Protein AF-A0A1A8BF23-F1 (afdb_monomer_lite)

Sequence (92 aa):
VDPCAMGHDCEHICVNSNASFYCKCRNGYILNADKKTCSPKQVKVEVMEDPCKCEARLVFQKKTQAAIQQLTAKLADVSVRVERLESVLGRA

Organism: Nothobranchius kadleci (NCBI:txid1051664)

Structure (mmCIF, N/CA/C/O backbone):
data_AF-A0A1A8BF23-F1
#
_entry.id   AF-A0A1A8BF23-F1
#
loop_
_atom_site.group_PDB
_atom_site.id
_atom_site.type_symbol
_atom_site.label_atom_id
_atom_site.label_alt_id
_atom_site.label_comp_id
_atom_site.label_asym_id
_atom_site.label_entity_id
_atom_site.label_seq_id
_atom_site.pdbx_PDB_ins_code
_atom_site.Cartn_x
_atom_site.Cartn_y
_atom_site.Cartn_z
_atom_site.occupancy
_atom_site.B_iso_or_equiv
_atom_site.auth_seq_id
_atom_site.auth_comp_id
_atom_site.auth_asym_id
_atom_site.auth_atom_id
_atom_site.pdbx_PDB_model_num
ATOM 1 N N . VAL A 1 1 ? 34.432 8.376 -36.513 1.00 75.56 1 VAL A N 1
ATOM 2 C CA . VAL A 1 1 ? 33.259 7.592 -36.962 1.00 75.56 1 VAL A CA 1
ATOM 3 C C . VAL A 1 1 ? 32.340 7.444 -35.766 1.00 75.56 1 VAL A C 1
ATOM 5 O O . VAL A 1 1 ? 32.870 7.197 -34.692 1.00 75.56 1 VAL A O 1
ATOM 8 N N . ASP A 1 2 ? 31.034 7.672 -35.912 1.00 84.62 2 ASP A N 1
ATOM 9 C CA . ASP A 1 2 ? 30.060 7.452 -34.834 1.00 84.62 2 ASP A CA 1
ATOM 10 C C . ASP A 1 2 ? 29.468 6.040 -34.960 1.00 84.62 2 ASP A C 1
ATOM 12 O O . ASP A 1 2 ? 28.663 5.809 -35.865 1.00 84.62 2 ASP A O 1
ATOM 16 N N . PRO A 1 3 ? 29.847 5.088 -34.088 1.00 86.50 3 PRO A N 1
ATOM 17 C CA . PRO A 1 3 ? 29.348 3.721 -34.157 1.00 86.50 3 PRO A CA 1
ATOM 18 C C . PRO A 1 3 ? 27.834 3.630 -33.925 1.00 86.50 3 PRO A C 1
ATOM 20 O O . PRO A 1 3 ? 27.208 2.710 -34.435 1.00 86.50 3 PRO A O 1
ATOM 23 N N . CYS A 1 4 ? 27.222 4.590 -33.217 1.00 92.62 4 CYS A N 1
ATOM 24 C CA . CYS A 1 4 ? 25.770 4.609 -33.032 1.00 92.62 4 CYS A CA 1
ATOM 25 C C . CYS A 1 4 ? 25.027 5.008 -34.318 1.00 92.62 4 CYS A C 1
ATOM 27 O O . CYS A 1 4 ? 23.919 4.535 -34.556 1.00 92.62 4 CYS A O 1
ATOM 29 N N . ALA A 1 5 ? 25.632 5.835 -35.176 1.00 90.31 5 ALA A N 1
ATOM 30 C CA . ALA A 1 5 ? 25.029 6.263 -36.441 1.00 90.31 5 ALA A CA 1
ATOM 31 C C . ALA A 1 5 ? 25.139 5.209 -37.560 1.00 90.31 5 ALA A C 1
ATOM 33 O O . ALA A 1 5 ? 24.477 5.331 -38.587 1.00 90.31 5 ALA A O 1
ATOM 34 N N . MET A 1 6 ? 25.963 4.173 -37.371 1.00 87.00 6 MET A N 1
ATOM 35 C CA . MET A 1 6 ? 26.181 3.096 -38.347 1.00 87.00 6 MET A CA 1
ATOM 36 C C . MET A 1 6 ? 25.214 1.910 -38.196 1.00 87.00 6 MET A C 1
ATOM 38 O O . MET A 1 6 ? 25.301 0.955 -38.965 1.00 87.00 6 MET A O 1
ATOM 42 N N . GLY A 1 7 ? 24.293 1.978 -37.232 1.00 84.94 7 GLY A N 1
ATOM 43 C CA . GLY A 1 7 ? 23.426 0.871 -36.832 1.00 84.94 7 GLY A CA 1
ATOM 44 C C . GLY A 1 7 ? 23.962 0.168 -35.584 1.00 84.94 7 GLY A C 1
ATOM 45 O O . GLY A 1 7 ? 25.137 -0.188 -35.512 1.00 84.94 7 GLY A O 1
ATOM 46 N N . HIS A 1 8 ? 23.098 -0.006 -34.583 1.00 91.06 8 HIS A N 1
ATOM 47 C CA . HIS A 1 8 ? 23.443 -0.583 -33.285 1.00 91.06 8 HIS A CA 1
ATOM 48 C C . HIS A 1 8 ? 22.345 -1.524 -32.782 1.00 91.06 8 HIS A C 1
ATOM 50 O O . HIS A 1 8 ? 21.166 -1.335 -33.075 1.00 91.06 8 HIS A O 1
ATOM 56 N N . ASP A 1 9 ? 22.717 -2.450 -31.901 1.00 94.62 9 ASP A N 1
ATOM 57 C CA . ASP A 1 9 ? 21.794 -3.460 -31.360 1.00 94.62 9 ASP A CA 1
ATOM 58 C C . ASP A 1 9 ? 21.229 -3.095 -29.974 1.00 94.62 9 ASP A C 1
ATOM 60 O O . ASP A 1 9 ? 20.668 -3.946 -29.286 1.00 94.62 9 ASP A O 1
ATOM 64 N N . CYS A 1 10 ? 21.432 -1.862 -29.500 1.00 96.75 10 CYS A N 1
ATOM 65 C CA . CYS A 1 10 ? 20.874 -1.426 -28.220 1.00 96.75 10 CYS A CA 1
ATOM 66 C C . CYS A 1 10 ? 19.347 -1.356 -28.283 1.00 96.75 10 CYS A C 1
ATOM 68 O O . CYS A 1 10 ? 18.805 -0.661 -29.138 1.00 96.75 10 CYS A O 1
ATOM 70 N N . GLU A 1 11 ? 18.664 -1.975 -27.319 1.00 97.75 11 GLU A N 1
ATOM 71 C CA . GLU A 1 11 ? 17.199 -1.922 -27.227 1.00 97.75 11 GLU A CA 1
ATOM 72 C C . GLU A 1 11 ? 16.683 -0.501 -26.949 1.00 97.75 11 GLU A C 1
ATOM 74 O O . GLU A 1 11 ? 15.648 -0.089 -27.466 1.00 97.75 11 GLU A O 1
ATOM 79 N N . HIS A 1 12 ? 17.417 0.274 -26.140 1.00 96.69 12 HIS A N 1
ATOM 80 C CA . HIS A 1 12 ? 17.022 1.626 -25.745 1.00 96.69 12 HIS A CA 1
ATOM 81 C C . HIS A 1 12 ? 17.975 2.716 -26.243 1.00 96.69 12 HIS A C 1
ATOM 83 O O . HIS A 1 12 ? 17.663 3.414 -27.202 1.00 96.69 12 HIS A O 1
ATOM 89 N N . ILE A 1 13 ? 19.087 2.953 -25.545 1.00 97.50 13 ILE A N 1
ATOM 90 C CA . ILE A 1 13 ? 19.959 4.107 -25.793 1.00 97.50 13 ILE A CA 1
ATOM 91 C C . ILE A 1 13 ? 21.338 3.592 -26.193 1.00 97.50 13 ILE A C 1
ATOM 93 O O . ILE A 1 13 ? 21.958 2.864 -25.422 1.00 97.50 13 ILE A O 1
ATOM 97 N N . CYS A 1 14 ? 21.839 4.003 -27.357 1.00 96.94 14 CYS A N 1
ATOM 98 C CA . CYS A 1 14 ? 23.239 3.826 -27.738 1.00 96.94 14 CYS A CA 1
ATOM 99 C C . CYS A 1 14 ? 24.059 5.033 -27.289 1.00 96.94 14 CYS A C 1
ATOM 101 O O . CYS A 1 14 ? 23.650 6.178 -27.483 1.00 96.94 14 CYS A O 1
ATOM 103 N N . VAL A 1 15 ? 25.213 4.783 -26.674 1.00 95.88 15 VAL A N 1
ATOM 104 C CA . VAL A 1 15 ? 26.153 5.825 -26.266 1.00 95.88 15 VAL A CA 1
ATOM 105 C C . VAL A 1 15 ? 27.487 5.582 -26.948 1.00 95.88 15 VAL A C 1
ATOM 107 O O . VAL A 1 15 ? 28.137 4.560 -26.718 1.00 95.88 15 VAL A O 1
ATOM 110 N N . ASN A 1 16 ? 27.897 6.538 -27.777 1.00 94.06 16 ASN A N 1
ATOM 111 C CA . ASN A 1 16 ? 29.188 6.510 -28.446 1.00 94.06 16 ASN A CA 1
ATOM 112 C C . ASN A 1 16 ? 30.328 6.628 -27.412 1.00 94.06 16 ASN A C 1
ATOM 114 O O . ASN A 1 16 ? 30.253 7.415 -26.465 1.00 94.06 16 ASN A O 1
ATOM 118 N N . SER A 1 17 ? 31.374 5.822 -27.573 1.00 89.50 17 SER A N 1
ATOM 119 C CA . SER A 1 17 ? 32.545 5.769 -26.705 1.00 89.50 17 SER A CA 1
ATOM 120 C C . SER A 1 17 ? 33.808 5.556 -27.535 1.00 89.50 17 SER A C 1
ATOM 122 O O . SER A 1 17 ? 34.192 4.426 -27.821 1.00 89.50 17 SER A O 1
ATOM 124 N N . ASN A 1 18 ? 34.482 6.651 -27.891 1.00 84.25 18 ASN A N 1
ATOM 125 C CA . ASN A 1 18 ? 35.716 6.682 -28.682 1.00 84.25 18 ASN A CA 1
ATOM 126 C C . ASN A 1 18 ? 35.693 5.733 -29.900 1.00 84.25 18 ASN A C 1
ATOM 128 O O . ASN A 1 18 ? 35.226 6.117 -30.966 1.00 84.25 18 ASN A O 1
ATOM 132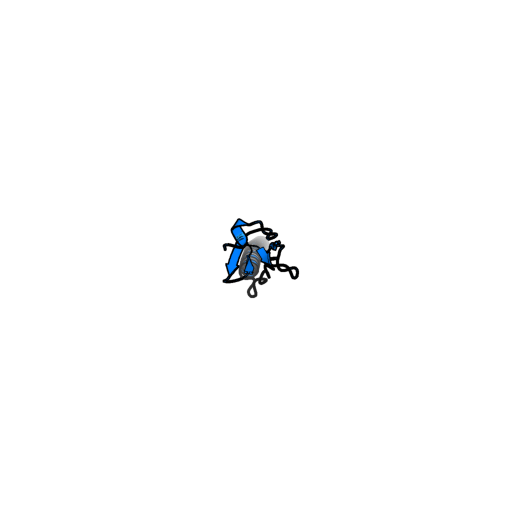 N N . ALA A 1 19 ? 36.219 4.512 -29.749 1.00 80.94 19 ALA A N 1
ATOM 133 C CA . ALA A 1 19 ? 36.323 3.502 -30.804 1.00 80.94 19 ALA A CA 1
ATOM 134 C C . ALA A 1 19 ? 35.152 2.490 -30.845 1.00 80.94 19 ALA A C 1
ATOM 136 O O . ALA A 1 19 ? 35.155 1.596 -31.685 1.00 80.94 19 ALA A O 1
ATOM 137 N N . SER A 1 20 ? 34.173 2.590 -29.941 1.00 88.88 20 SER A N 1
ATOM 138 C CA . SER A 1 20 ? 33.058 1.648 -29.761 1.00 88.88 20 SER A CA 1
ATOM 139 C C . SER A 1 20 ? 31.781 2.386 -29.339 1.00 88.88 20 SER A C 1
ATOM 141 O O . SER A 1 20 ? 31.754 3.606 -29.210 1.00 88.88 20 SER A O 1
ATOM 143 N N . PHE A 1 21 ? 30.708 1.646 -29.082 1.00 94.12 21 PHE A N 1
ATOM 144 C CA . PHE A 1 21 ? 29.544 2.121 -28.344 1.00 94.12 21 PHE A CA 1
ATOM 145 C C . PHE A 1 21 ? 29.244 1.210 -27.151 1.00 94.12 21 PHE A C 1
ATOM 147 O O . PHE A 1 21 ? 29.800 0.116 -27.028 1.00 94.12 21 PHE A O 1
ATOM 154 N N . TYR A 1 22 ? 28.357 1.663 -26.271 1.00 95.44 22 TYR A N 1
ATOM 155 C CA . TYR A 1 22 ? 27.739 0.836 -25.240 1.00 95.44 22 TYR A CA 1
ATOM 156 C C . TYR A 1 22 ? 26.269 1.217 -25.063 1.00 95.44 22 TYR A C 1
ATOM 158 O O . TYR A 1 22 ? 25.868 2.346 -25.356 1.00 95.44 22 TYR A O 1
ATOM 166 N N . CYS A 1 23 ? 25.460 0.276 -24.581 1.00 97.75 23 CYS A N 1
ATOM 167 C CA . CYS A 1 23 ? 24.031 0.494 -24.407 1.00 97.75 23 CYS A CA 1
ATOM 168 C C . CYS A 1 23 ? 23.697 1.010 -23.004 1.00 97.75 23 CYS A C 1
ATOM 170 O O . CYS A 1 23 ? 24.325 0.645 -22.008 1.00 97.75 23 CYS A O 1
ATOM 172 N N . LYS A 1 24 ? 22.667 1.849 -22.921 1.00 97.44 24 LYS A N 1
ATOM 173 C CA . LYS A 1 24 ? 22.014 2.277 -21.683 1.00 97.44 24 LYS A CA 1
ATOM 174 C C . LYS A 1 24 ? 20.512 2.037 -21.782 1.00 97.44 24 LYS A C 1
ATOM 176 O O . LYS A 1 24 ? 19.930 2.065 -22.865 1.00 97.44 24 LYS A O 1
ATOM 181 N N . CYS A 1 25 ? 19.877 1.873 -20.628 1.00 98.06 25 CYS A N 1
ATOM 182 C CA . CYS A 1 25 ? 18.428 1.759 -20.523 1.00 98.06 25 CYS A CA 1
ATOM 183 C C . CYS A 1 25 ? 17.797 3.066 -20.039 1.00 98.06 25 CYS A C 1
ATOM 185 O O . CYS A 1 25 ? 18.419 3.836 -19.304 1.00 98.06 25 CYS A O 1
ATOM 187 N N . ARG A 1 26 ? 16.545 3.306 -20.443 1.00 97.44 26 ARG A N 1
ATOM 188 C CA . ARG A 1 26 ? 15.733 4.420 -19.939 1.00 97.44 26 ARG A CA 1
ATOM 189 C C . ARG A 1 26 ? 15.441 4.254 -18.444 1.00 97.44 26 ARG A C 1
ATOM 191 O O . ARG A 1 26 ? 15.558 3.163 -17.881 1.00 97.44 26 ARG A O 1
ATOM 198 N N . ASN A 1 27 ? 15.026 5.342 -17.798 1.00 94.56 27 ASN A N 1
ATOM 199 C CA . ASN A 1 27 ? 14.577 5.292 -16.408 1.00 94.56 27 ASN A CA 1
ATOM 200 C C . ASN A 1 27 ? 13.476 4.238 -16.232 1.00 94.56 27 ASN A C 1
ATOM 202 O O . ASN A 1 27 ? 12.594 4.104 -17.075 1.00 94.56 27 ASN A O 1
ATOM 206 N N . GLY A 1 28 ? 13.560 3.473 -15.143 1.00 92.81 28 GLY A N 1
ATOM 207 C CA . GLY A 1 28 ? 12.675 2.331 -14.903 1.00 92.81 28 GLY A CA 1
ATOM 208 C C . GLY A 1 28 ? 13.144 1.008 -15.514 1.00 92.81 28 GLY A C 1
ATOM 209 O O . GLY A 1 28 ? 12.452 0.020 -15.331 1.00 92.81 28 GLY A O 1
ATOM 210 N N . TYR A 1 29 ? 14.312 0.948 -16.168 1.00 95.88 29 TYR A N 1
ATOM 211 C CA . TYR A 1 29 ? 14.862 -0.282 -16.757 1.00 95.88 29 TYR A CA 1
ATOM 212 C C . TYR A 1 29 ? 16.326 -0.527 -16.349 1.00 95.88 29 TYR A C 1
ATOM 214 O O . TYR A 1 29 ? 17.073 0.416 -16.074 1.00 95.88 29 TYR A O 1
ATOM 222 N N . ILE A 1 30 ? 16.735 -1.793 -16.289 1.00 95.50 30 ILE A N 1
ATOM 223 C CA . ILE A 1 30 ? 18.097 -2.261 -15.998 1.00 95.50 30 ILE A CA 1
ATOM 224 C C . ILE A 1 30 ? 18.657 -2.910 -17.258 1.00 95.50 30 ILE A C 1
ATOM 226 O O . ILE A 1 30 ? 17.954 -3.668 -17.922 1.00 95.50 30 ILE A O 1
ATOM 230 N N . LEU A 1 31 ? 19.918 -2.612 -17.572 1.00 97.25 31 LEU A N 1
ATOM 231 C CA . LEU A 1 31 ? 20.623 -3.263 -18.672 1.00 97.25 31 LEU A CA 1
ATOM 232 C C . LEU A 1 31 ? 20.887 -4.725 -18.311 1.00 97.25 31 LEU A C 1
ATOM 234 O O . LEU A 1 31 ? 21.451 -5.012 -17.254 1.00 97.25 31 LEU A O 1
ATOM 238 N N . ASN A 1 32 ? 20.469 -5.630 -19.187 1.00 96.94 32 ASN A N 1
ATOM 239 C CA . ASN A 1 32 ? 20.629 -7.063 -19.005 1.00 96.94 32 ASN A CA 1
ATOM 240 C C . ASN A 1 32 ? 22.096 -7.486 -19.176 1.00 96.94 32 ASN A C 1
ATOM 242 O O . ASN A 1 32 ? 22.952 -6.725 -19.636 1.00 96.94 32 ASN A O 1
ATOM 246 N N . ALA A 1 33 ? 22.398 -8.732 -18.806 1.00 96.88 33 ALA A N 1
ATOM 247 C CA . ALA A 1 33 ? 23.755 -9.281 -18.866 1.00 96.88 33 ALA A CA 1
ATOM 248 C C . ALA A 1 33 ? 24.332 -9.341 -20.293 1.00 96.88 33 ALA A C 1
ATOM 250 O O . ALA A 1 33 ? 25.550 -9.311 -20.463 1.00 96.88 33 ALA A O 1
ATOM 251 N N . ASP A 1 34 ? 23.468 -9.372 -21.313 1.00 97.25 34 ASP A N 1
ATOM 252 C CA . ASP A 1 34 ? 23.858 -9.293 -22.725 1.00 97.25 34 ASP A CA 1
ATOM 253 C C . ASP A 1 34 ? 24.374 -7.903 -23.144 1.00 97.25 34 ASP A C 1
ATOM 255 O O . ASP A 1 34 ? 24.879 -7.741 -24.255 1.00 97.25 34 ASP A O 1
ATOM 259 N N . LYS A 1 35 ? 24.267 -6.905 -22.253 1.00 96.38 35 LYS A N 1
ATOM 260 C CA . LYS A 1 35 ? 24.659 -5.503 -22.448 1.00 96.38 35 LYS A CA 1
ATOM 261 C C . LYS A 1 35 ? 23.949 -4.806 -23.611 1.00 96.38 35 LYS A C 1
ATOM 263 O O . LYS A 1 35 ? 24.416 -3.753 -24.045 1.00 96.38 35 LYS A O 1
ATOM 268 N N . LYS A 1 36 ? 22.837 -5.359 -24.099 1.00 96.69 36 LYS A N 1
ATOM 269 C CA . LYS A 1 36 ? 22.073 -4.855 -25.249 1.00 96.69 36 LYS A CA 1
ATOM 270 C C . LYS A 1 36 ? 20.599 -4.651 -24.917 1.00 96.69 36 LYS A C 1
ATOM 272 O O . LYS A 1 36 ? 20.044 -3.621 -25.303 1.00 96.69 36 LYS A O 1
ATOM 277 N N . THR A 1 37 ? 19.995 -5.587 -24.185 1.00 97.62 37 THR A N 1
ATOM 278 C CA . THR A 1 37 ? 18.570 -5.565 -23.838 1.00 97.62 37 THR A CA 1
ATOM 279 C C . THR A 1 37 ? 18.316 -4.967 -22.455 1.00 97.62 37 THR A C 1
ATOM 281 O O . THR A 1 37 ? 19.220 -4.838 -21.623 1.00 97.62 37 THR A O 1
ATOM 284 N N . CYS A 1 38 ? 17.078 -4.553 -22.208 1.00 97.75 38 CYS A N 1
ATOM 285 C CA . CYS A 1 38 ? 16.646 -3.823 -21.030 1.00 97.75 38 CYS A CA 1
ATOM 286 C C . CYS A 1 38 ? 15.441 -4.507 -20.376 1.00 97.75 38 CYS A C 1
ATOM 288 O O . CYS A 1 38 ? 14.375 -4.612 -20.969 1.00 97.75 38 CYS A O 1
ATOM 290 N N . SER A 1 39 ? 15.562 -4.886 -19.104 1.00 96.25 39 SER A N 1
ATOM 291 C CA . SER A 1 39 ? 14.424 -5.392 -18.322 1.00 96.25 39 SER A CA 1
ATOM 292 C C . SER A 1 39 ? 13.861 -4.308 -17.406 1.00 96.25 39 SER A C 1
ATOM 294 O O . SER A 1 39 ? 14.634 -3.486 -16.904 1.00 96.25 39 SER A O 1
ATOM 296 N N . PRO A 1 40 ? 12.546 -4.280 -17.128 1.00 94.50 40 PRO A N 1
ATOM 297 C CA . PRO A 1 40 ? 11.987 -3.382 -16.126 1.00 94.50 40 PRO A CA 1
ATOM 298 C C . PRO A 1 40 ? 12.715 -3.524 -14.784 1.00 94.50 40 PRO A C 1
ATOM 300 O O . PRO A 1 40 ? 12.966 -4.634 -14.309 1.00 94.50 40 PRO A O 1
ATOM 303 N N . LYS A 1 41 ? 13.036 -2.393 -14.150 1.00 90.75 41 LYS A N 1
ATOM 304 C CA . LYS A 1 41 ? 13.485 -2.341 -12.757 1.00 90.75 41 LYS A CA 1
ATOM 305 C C . LYS A 1 41 ? 12.361 -2.927 -11.915 1.00 90.75 41 LYS A C 1
ATOM 307 O O . LYS A 1 41 ? 11.345 -2.267 -11.707 1.00 90.75 41 LYS A O 1
ATOM 312 N N . GLN A 1 42 ? 12.539 -4.151 -11.429 1.00 82.12 42 GLN A N 1
ATOM 313 C CA . GLN A 1 42 ? 11.680 -4.691 -10.385 1.00 82.12 42 GLN A CA 1
ATOM 314 C C . GLN A 1 42 ? 11.947 -3.878 -9.121 1.00 82.12 42 GLN A C 1
ATOM 316 O O . GLN A 1 42 ? 12.875 -4.152 -8.363 1.00 82.12 42 GLN A O 1
ATOM 321 N N . VAL A 1 43 ? 11.169 -2.814 -8.930 1.00 76.38 43 VAL A N 1
ATOM 322 C CA . VAL A 1 43 ? 11.132 -2.105 -7.658 1.00 76.38 43 VAL A CA 1
ATOM 323 C C . VAL A 1 43 ? 10.447 -3.059 -6.697 1.00 76.38 43 VAL A C 1
ATOM 325 O O . VAL A 1 43 ? 9.223 -3.173 -6.681 1.00 76.38 43 VAL A O 1
ATOM 328 N N . LYS A 1 44 ? 11.249 -3.804 -5.935 1.00 70.25 44 LYS A N 1
ATOM 329 C CA . LYS A 1 44 ? 10.753 -4.541 -4.783 1.00 70.25 44 LYS A CA 1
ATOM 330 C C . LYS A 1 44 ? 10.307 -3.477 -3.783 1.00 70.25 44 LYS A C 1
ATOM 332 O O . LYS A 1 44 ? 11.121 -2.918 -3.054 1.00 70.25 44 LYS A O 1
ATOM 337 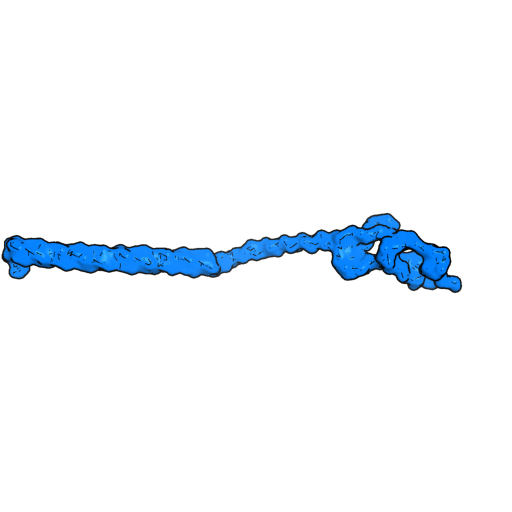N N . VAL A 1 45 ? 9.029 -3.113 -3.837 1.00 70.06 45 VAL A N 1
ATOM 338 C CA . VAL A 1 45 ? 8.402 -2.331 -2.777 1.00 70.06 45 VAL A CA 1
ATOM 339 C C . VAL A 1 45 ? 8.334 -3.279 -1.595 1.00 70.06 45 VAL A C 1
ATOM 341 O O . VAL A 1 45 ? 7.402 -4.068 -1.459 1.00 70.06 45 VAL A O 1
ATOM 344 N N . GLU A 1 46 ? 9.382 -3.270 -0.782 1.00 62.94 46 GLU A N 1
ATOM 345 C CA . GLU A 1 46 ? 9.287 -3.802 0.563 1.00 62.94 46 GLU A CA 1
ATOM 346 C C . GLU A 1 46 ? 8.356 -2.845 1.296 1.00 62.94 46 GLU A C 1
ATOM 348 O O . GLU A 1 46 ? 8.746 -1.761 1.728 1.00 62.94 46 GLU A O 1
ATOM 353 N N . VAL A 1 47 ? 7.071 -3.203 1.310 1.00 69.38 47 VAL 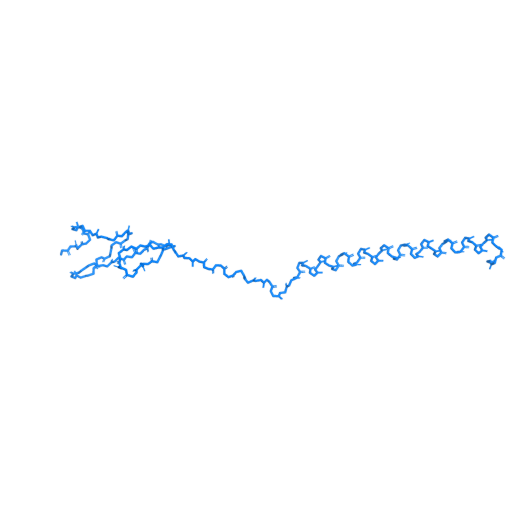A N 1
ATOM 354 C CA . VAL A 1 47 ? 6.094 -2.563 2.178 1.00 69.38 47 VAL A CA 1
ATOM 355 C C . VAL A 1 47 ? 6.621 -2.804 3.581 1.00 69.38 47 VAL A C 1
ATOM 357 O O . VAL A 1 47 ? 6.571 -3.923 4.088 1.00 69.38 47 VAL A O 1
ATOM 360 N N . MET A 1 48 ? 7.212 -1.770 4.168 1.00 68.75 48 MET A N 1
ATOM 361 C CA . MET A 1 48 ? 7.516 -1.753 5.584 1.00 68.75 48 MET A CA 1
ATOM 362 C C . MET A 1 48 ? 6.164 -1.849 6.288 1.00 68.75 48 MET A C 1
ATOM 364 O O . MET A 1 48 ? 5.454 -0.852 6.396 1.00 68.75 48 MET A O 1
ATOM 368 N N . GLU A 1 49 ? 5.768 -3.072 6.657 1.00 69.56 49 GLU A N 1
ATOM 369 C CA . GLU A 1 49 ? 4.648 -3.322 7.565 1.00 69.56 49 GLU A CA 1
ATOM 370 C C . GLU A 1 49 ? 4.836 -2.373 8.740 1.00 69.56 49 GLU A C 1
ATOM 372 O O . GLU A 1 49 ? 5.887 -2.410 9.383 1.00 69.56 49 GLU A O 1
ATOM 377 N N . ASP A 1 50 ? 3.869 -1.478 8.944 1.00 73.50 50 ASP A N 1
ATOM 378 C CA . ASP A 1 50 ? 4.004 -0.382 9.892 1.00 73.50 50 ASP A CA 1
ATOM 379 C C . ASP A 1 50 ? 4.412 -0.942 11.267 1.00 73.50 50 ASP A C 1
ATOM 381 O O . ASP A 1 50 ? 3.615 -1.643 11.914 1.00 73.50 50 ASP A O 1
ATOM 385 N N . PRO A 1 51 ? 5.657 -0.683 11.720 1.00 69.44 51 PRO A N 1
ATOM 386 C CA . PRO A 1 51 ? 6.167 -1.259 12.956 1.00 69.44 51 PRO A CA 1
ATOM 387 C C . PRO A 1 51 ? 5.358 -0.787 14.167 1.00 69.44 51 PRO A C 1
ATOM 389 O O . PRO A 1 51 ? 5.334 -1.462 15.199 1.00 69.44 51 PRO A O 1
ATOM 392 N N . CYS A 1 52 ? 4.644 0.336 14.047 1.00 77.38 52 CYS A N 1
ATOM 393 C CA . CYS A 1 52 ? 3.701 0.803 15.042 1.00 77.38 52 CYS A CA 1
ATOM 394 C C . CYS A 1 52 ? 2.315 0.892 14.405 1.00 77.38 52 CYS A C 1
ATOM 396 O O . CYS A 1 52 ? 1.960 1.926 13.867 1.00 77.38 52 CYS A O 1
ATOM 398 N N . LYS A 1 53 ? 1.511 -0.175 14.531 1.00 85.38 53 LYS A N 1
ATOM 399 C CA . LYS A 1 53 ? 0.100 -0.265 14.093 1.00 85.38 53 LYS A CA 1
ATOM 400 C C . LYS A 1 53 ? -0.816 0.773 14.774 1.00 85.38 53 LYS A C 1
ATOM 402 O O . LYS A 1 53 ? -1.729 0.413 15.527 1.00 85.38 53 LYS A O 1
ATOM 407 N N . CYS A 1 54 ? -0.558 2.056 14.566 1.00 87.38 54 CYS A N 1
ATOM 408 C CA . CYS A 1 54 ? -1.169 3.173 15.266 1.00 87.38 54 CYS A CA 1
ATOM 409 C C . CYS A 1 54 ? -2.664 3.231 14.956 1.00 87.38 54 CYS A C 1
ATOM 411 O O . CYS A 1 54 ? -3.484 3.295 15.868 1.00 87.38 54 CYS A O 1
ATOM 413 N N . GLU A 1 55 ? -3.037 3.065 13.690 1.00 87.69 55 GLU A N 1
ATOM 414 C CA . GLU A 1 55 ? -4.420 3.052 13.218 1.00 87.69 55 GLU A CA 1
ATOM 415 C C . GLU A 1 55 ? -5.192 1.891 13.842 1.00 87.69 55 GLU A C 1
ATOM 417 O O . GLU A 1 55 ? -6.299 2.073 14.352 1.00 87.69 55 GLU A O 1
ATOM 422 N N . ALA A 1 56 ? -4.594 0.697 13.881 1.00 88.25 56 ALA A N 1
ATOM 423 C CA . ALA A 1 56 ? -5.219 -0.461 14.512 1.00 88.25 56 ALA A CA 1
ATOM 424 C C . ALA A 1 56 ? -5.397 -0.250 16.025 1.00 88.25 56 ALA A C 1
ATOM 426 O O . ALA A 1 56 ? -6.442 -0.602 16.579 1.00 88.25 56 ALA A O 1
ATOM 427 N N . ARG A 1 57 ? -4.413 0.370 16.693 1.00 91.62 57 ARG A N 1
ATOM 428 C CA . ARG A 1 57 ? -4.493 0.725 18.116 1.00 91.62 57 ARG A CA 1
ATOM 429 C C . ARG A 1 57 ? -5.575 1.773 18.374 1.00 91.62 57 ARG A C 1
ATOM 431 O O . ARG A 1 57 ? -6.349 1.595 19.309 1.00 91.62 57 ARG A O 1
ATOM 438 N N . LEU A 1 58 ? -5.683 2.808 17.542 1.00 94.44 58 LEU A N 1
ATOM 439 C CA . LEU A 1 58 ? -6.723 3.835 17.645 1.00 94.44 58 LEU A CA 1
ATOM 440 C C . LEU A 1 58 ? -8.123 3.238 17.444 1.00 94.44 58 LEU A C 1
ATOM 442 O O . LEU A 1 58 ? -9.045 3.545 18.201 1.00 94.44 58 LEU A O 1
ATOM 446 N N . VAL A 1 59 ? -8.285 2.331 16.474 1.00 95.75 59 VAL A N 1
ATOM 447 C CA . VAL A 1 59 ? -9.550 1.615 16.248 1.00 95.75 59 VAL A CA 1
ATOM 448 C C . VAL A 1 59 ? -9.909 0.741 17.446 1.00 95.75 59 VAL A C 1
ATOM 450 O O . VAL A 1 59 ? -11.053 0.780 17.907 1.00 95.75 59 VAL A O 1
ATOM 453 N N . PHE A 1 60 ? -8.954 -0.031 17.969 1.00 96.56 60 PHE A N 1
ATOM 454 C CA . PHE A 1 60 ? -9.171 -0.843 19.164 1.00 96.56 60 PHE A CA 1
ATOM 455 C C . PHE A 1 60 ? -9.543 0.032 20.365 1.00 96.56 60 PHE A C 1
ATOM 457 O O . PHE A 1 60 ? -10.568 -0.210 20.994 1.00 96.56 60 PHE A O 1
ATOM 464 N N . GLN A 1 61 ? -8.783 1.097 20.629 1.00 97.81 61 GLN A N 1
ATOM 465 C CA . GLN A 1 61 ? -9.042 2.038 21.717 1.00 97.81 61 GLN A CA 1
ATOM 466 C C . G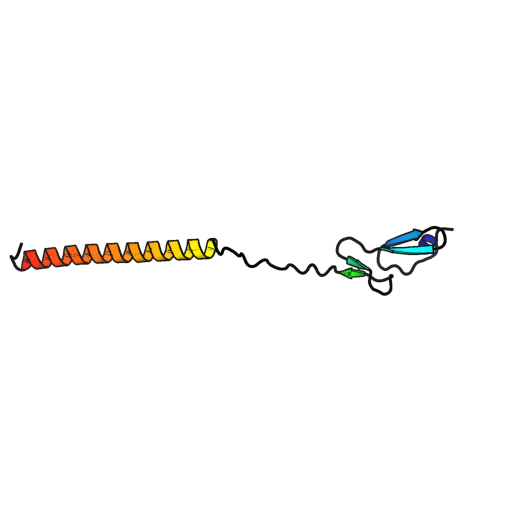LN A 1 61 ? -10.451 2.635 21.626 1.00 97.81 61 GLN A C 1
ATOM 468 O O . GLN A 1 61 ? -11.168 2.655 22.624 1.00 9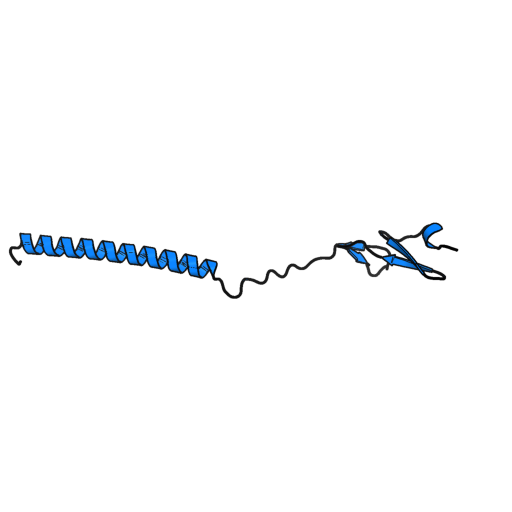7.81 61 GLN A O 1
ATOM 473 N N . LYS A 1 62 ? -10.893 3.053 20.433 1.00 98.31 62 LYS A N 1
ATOM 474 C CA . LYS A 1 62 ? -12.248 3.585 20.220 1.00 98.31 62 LYS A CA 1
ATOM 475 C C . LYS A 1 62 ? -13.332 2.537 20.483 1.00 98.31 62 LYS A C 1
ATOM 477 O O . LYS A 1 62 ? -14.339 2.851 21.114 1.00 98.31 62 LYS A O 1
ATOM 482 N N . LYS A 1 63 ? -13.136 1.295 20.025 1.00 98.50 63 LYS A N 1
ATOM 483 C CA . LYS A 1 63 ? -14.078 0.191 20.276 1.00 98.50 63 LYS A CA 1
ATOM 484 C C . LYS A 1 63 ? -14.170 -0.137 21.763 1.00 98.50 63 LYS A C 1
ATOM 486 O O . LYS A 1 63 ? -15.273 -0.249 22.288 1.00 98.50 63 LYS A O 1
ATOM 491 N N . THR A 1 64 ? -13.030 -0.231 22.438 1.00 98.69 64 THR A N 1
ATOM 492 C CA . THR A 1 64 ? -12.962 -0.478 23.880 1.00 98.69 64 THR A CA 1
ATOM 493 C C . THR A 1 64 ? -13.637 0.651 24.654 1.00 98.69 64 THR A C 1
ATOM 495 O O . THR A 1 64 ? -14.457 0.380 25.524 1.00 98.69 64 THR A O 1
ATOM 498 N N . GLN A 1 65 ? -13.394 1.911 24.282 1.00 98.62 65 GLN A N 1
ATOM 499 C CA . GLN A 1 65 ? -14.057 3.064 24.891 1.00 98.62 65 GLN A CA 1
ATOM 500 C C . GLN A 1 65 ? -15.583 3.003 24.731 1.00 98.62 65 GLN A C 1
ATOM 502 O O . GLN A 1 65 ? -16.305 3.226 25.701 1.00 98.62 65 GLN A O 1
ATOM 507 N N . ALA A 1 66 ? -16.081 2.666 23.538 1.00 98.69 66 ALA A N 1
ATOM 508 C CA . ALA A 1 66 ? -17.515 2.533 23.286 1.00 98.69 66 ALA A CA 1
ATOM 509 C C . ALA A 1 66 ? -18.139 1.377 24.088 1.00 98.69 66 ALA A C 1
ATOM 511 O O . ALA A 1 66 ? -19.215 1.533 24.662 1.00 98.69 66 ALA A O 1
ATOM 512 N N . ALA A 1 67 ? -17.455 0.233 24.171 1.00 98.56 67 ALA A N 1
ATOM 513 C CA . ALA A 1 67 ? -17.913 -0.908 24.959 1.00 98.56 67 ALA A CA 1
ATOM 514 C C . ALA A 1 67 ? -17.968 -0.574 26.458 1.00 98.56 67 ALA A C 1
ATOM 516 O O . ALA A 1 67 ? -18.966 -0.861 27.115 1.00 98.56 67 ALA A O 1
ATOM 517 N N . ILE A 1 68 ? -16.938 0.096 26.985 1.00 98.69 68 ILE A N 1
ATOM 518 C CA . ILE A 1 68 ? -16.918 0.572 28.373 1.00 98.69 68 ILE A CA 1
ATOM 519 C C . ILE A 1 68 ? -18.078 1.540 28.615 1.00 98.69 68 ILE A C 1
ATOM 521 O O . ILE A 1 68 ? -18.824 1.353 29.567 1.00 98.69 68 ILE A O 1
ATOM 525 N N . GLN A 1 69 ? -18.294 2.519 27.731 1.00 98.69 69 GLN A N 1
ATOM 526 C CA . GLN A 1 69 ? -19.414 3.461 27.850 1.00 98.69 69 GLN A CA 1
ATOM 527 C C . GLN A 1 69 ? -20.773 2.752 27.876 1.00 98.69 69 GLN A C 1
ATOM 529 O O . GLN A 1 69 ? -21.638 3.109 28.676 1.00 98.69 69 GLN A O 1
ATOM 534 N N . GLN A 1 70 ? -20.960 1.721 27.048 1.00 98.69 70 GLN A N 1
ATOM 535 C CA . GLN A 1 70 ? -22.182 0.915 27.061 1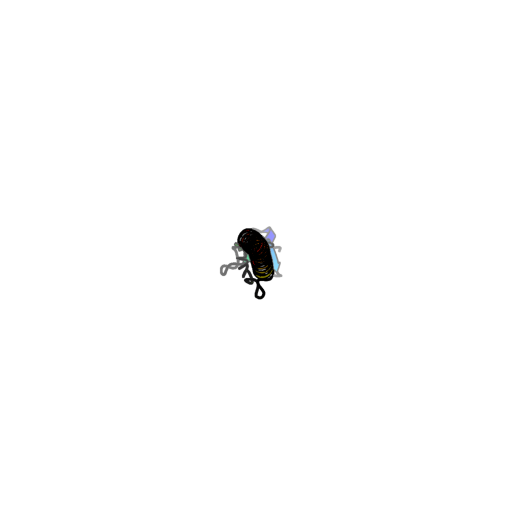.00 98.69 70 GLN A CA 1
ATOM 536 C C . GLN A 1 70 ? -22.359 0.145 28.370 1.00 98.69 70 GLN A C 1
ATOM 538 O O . GLN A 1 70 ? -23.472 0.078 28.891 1.00 98.69 70 GLN A O 1
ATOM 543 N N . LEU A 1 71 ? -21.285 -0.433 28.910 1.00 98.62 71 LEU A N 1
ATOM 544 C CA . LEU A 1 71 ? -21.331 -1.127 30.196 1.00 98.62 71 LEU A CA 1
ATOM 545 C C . LEU A 1 71 ? -21.659 -0.158 31.333 1.00 98.62 71 LEU A C 1
ATOM 547 O O . LEU A 1 71 ? -22.527 -0.465 32.146 1.00 98.62 71 LEU A O 1
ATOM 551 N N . THR A 1 72 ? -21.055 1.031 31.344 1.00 98.50 72 THR A N 1
ATOM 552 C CA . THR A 1 72 ? -21.361 2.086 32.318 1.00 98.50 72 THR A CA 1
ATOM 553 C C . THR A 1 72 ? -22.830 2.504 32.252 1.00 98.50 72 THR A C 1
ATOM 555 O O . THR A 1 72 ? -23.483 2.609 33.286 1.00 98.50 72 THR A O 1
ATOM 558 N N . ALA A 1 73 ? -23.384 2.679 31.048 1.00 98.56 73 ALA A N 1
ATOM 559 C CA . ALA A 1 73 ? -24.795 3.023 30.875 1.00 98.56 73 ALA A CA 1
ATOM 560 C C . ALA A 1 73 ? -25.731 1.912 31.379 1.00 98.56 73 ALA A C 1
ATOM 562 O O . ALA A 1 73 ? -26.712 2.189 32.066 1.00 98.56 73 ALA A O 1
ATOM 563 N N . LYS A 1 74 ? -25.410 0.644 31.087 1.00 98.44 74 LYS A N 1
ATOM 564 C CA . LYS A 1 74 ? -26.174 -0.503 31.599 1.00 98.44 74 LYS A CA 1
ATOM 565 C C . LYS A 1 74 ? -26.104 -0.605 33.118 1.00 98.44 74 LYS A C 1
ATOM 567 O O . LYS A 1 74 ? -27.112 -0.911 33.743 1.00 98.44 74 LYS A O 1
ATOM 572 N N . LEU A 1 75 ? -24.938 -0.350 33.705 1.00 98.56 75 LEU A N 1
ATOM 573 C CA . LEU A 1 75 ? -24.769 -0.372 35.153 1.00 98.56 75 LEU A CA 1
ATOM 574 C C . LEU A 1 75 ? -25.615 0.715 35.830 1.00 98.56 75 LEU A C 1
ATOM 576 O O . LEU A 1 75 ? -26.277 0.430 36.823 1.00 98.56 75 LEU A O 1
ATOM 580 N N . ALA A 1 76 ? -25.654 1.922 35.260 1.00 98.31 76 ALA A N 1
ATOM 581 C CA . ALA A 1 76 ? -26.509 3.000 35.751 1.00 98.31 76 ALA A CA 1
ATOM 582 C C . ALA A 1 76 ? -28.003 2.635 35.673 1.00 98.31 76 ALA A C 1
ATOM 584 O O . ALA A 1 76 ? -28.726 2.825 36.647 1.00 98.31 76 ALA A O 1
ATOM 585 N N . ASP A 1 77 ? -28.460 2.045 34.560 1.00 98.44 77 ASP A N 1
ATOM 586 C CA . ASP A 1 77 ? -29.847 1.566 34.428 1.00 98.44 77 ASP A CA 1
ATOM 587 C C . ASP A 1 77 ? -30.182 0.493 35.475 1.00 98.44 77 ASP A C 1
ATOM 589 O O . ASP A 1 77 ? -31.247 0.527 36.089 1.00 98.44 77 ASP A O 1
ATOM 593 N N . VAL A 1 78 ? -29.259 -0.442 35.727 1.00 98.19 78 VAL A N 1
ATOM 594 C CA . VAL A 1 78 ? -29.440 -1.469 36.761 1.00 98.19 78 VAL A CA 1
ATOM 595 C C . VAL A 1 78 ? -29.521 -0.847 38.158 1.00 98.19 78 VAL A C 1
ATOM 597 O O . VAL A 1 78 ? -30.411 -1.240 38.907 1.00 98.19 78 VAL A O 1
ATOM 600 N N . SER A 1 79 ? -28.679 0.140 38.492 1.00 98.12 79 SER A N 1
ATOM 601 C CA . SER A 1 79 ? -28.754 0.864 39.777 1.00 98.12 79 SER A CA 1
ATOM 602 C C . SER A 1 79 ? -30.136 1.480 39.987 1.00 98.12 79 SER A C 1
ATOM 604 O O . SER A 1 79 ? -30.795 1.203 40.983 1.00 98.12 79 SER A O 1
ATOM 606 N N . VAL A 1 80 ? -30.641 2.200 38.981 1.00 97.31 80 VAL A N 1
ATOM 607 C CA . VAL A 1 80 ? -31.974 2.822 39.023 1.00 97.31 80 VAL A CA 1
ATOM 608 C C . VAL A 1 80 ? -33.082 1.780 39.192 1.00 97.31 80 VAL A C 1
ATOM 610 O O . VAL A 1 80 ? -34.068 2.006 39.897 1.00 97.31 80 VAL A O 1
ATOM 613 N N . ARG A 1 81 ? -32.958 0.615 38.546 1.00 97.19 81 ARG A N 1
ATOM 614 C CA . ARG A 1 81 ? -33.929 -0.474 38.725 1.00 97.19 81 ARG A CA 1
ATOM 615 C C . ARG A 1 81 ? -33.895 -1.045 40.136 1.00 97.19 81 ARG A C 1
ATOM 617 O O . ARG A 1 81 ? -34.962 -1.342 40.664 1.00 97.19 81 ARG A O 1
ATOM 624 N N . VAL A 1 82 ? -32.711 -1.201 40.726 1.00 97.00 82 VAL A N 1
ATOM 625 C CA . VAL A 1 82 ? -32.560 -1.669 42.109 1.00 97.00 82 VAL A CA 1
ATOM 626 C C . VAL A 1 82 ? -33.200 -0.672 43.072 1.00 97.00 82 VAL A C 1
ATOM 628 O O . VAL A 1 82 ? -34.078 -1.071 43.829 1.00 97.00 82 VAL A O 1
ATOM 631 N N . GLU A 1 83 ? -32.888 0.618 42.950 1.00 96.56 83 GLU A N 1
ATOM 632 C CA . GLU A 1 83 ? -33.485 1.691 43.763 1.00 96.56 83 GLU A CA 1
ATOM 633 C C . GLU A 1 83 ? -35.023 1.697 43.660 1.00 96.56 83 GLU A C 1
ATOM 635 O O . GLU A 1 83 ? -35.742 1.811 44.655 1.00 96.56 83 GLU A O 1
ATOM 640 N N . ARG A 1 84 ? -35.566 1.496 42.450 1.00 95.75 84 ARG A N 1
ATOM 641 C CA . ARG A 1 84 ? -37.018 1.376 42.248 1.00 95.75 84 ARG A CA 1
ATOM 642 C C . ARG A 1 84 ? -37.603 0.159 42.964 1.00 95.75 84 ARG A C 1
ATOM 644 O O . ARG A 1 84 ? -38.686 0.259 43.535 1.00 95.75 84 ARG A O 1
ATOM 651 N N . LEU A 1 85 ? -36.927 -0.989 42.913 1.00 95.62 85 LEU A N 1
ATOM 652 C CA . LEU A 1 85 ? -37.374 -2.198 43.609 1.00 95.62 85 LEU A CA 1
ATOM 653 C C . LEU A 1 85 ? -37.331 -2.016 45.129 1.00 95.62 85 LEU A C 1
ATOM 655 O O . LEU A 1 85 ? -38.261 -2.438 45.812 1.00 95.62 85 LEU A O 1
ATOM 659 N N . GLU A 1 86 ? -36.305 -1.351 45.656 1.00 96.25 86 GLU A N 1
ATOM 660 C CA . GLU A 1 86 ? -36.203 -1.015 47.080 1.00 96.25 86 GLU A CA 1
ATOM 661 C C . GLU A 1 86 ? -37.353 -0.109 47.533 1.00 96.25 86 GLU A C 1
ATOM 663 O O . GLU A 1 86 ? -37.976 -0.384 48.560 1.00 96.25 86 GLU A O 1
ATOM 668 N N . SER A 1 87 ? -37.711 0.892 46.721 1.00 93.38 87 SER A N 1
ATOM 669 C CA . SER A 1 87 ? -38.868 1.761 46.967 1.00 93.38 87 SER A CA 1
ATOM 670 C C . SER A 1 87 ? -40.194 0.987 46.991 1.00 93.38 87 SER A C 1
ATOM 672 O O . SER A 1 87 ? -40.998 1.183 47.901 1.00 93.38 87 SER A O 1
ATOM 674 N N . VAL A 1 88 ? -40.414 0.053 46.053 1.00 93.75 88 VAL A N 1
ATOM 675 C CA . VAL A 1 88 ? -41.624 -0.800 46.030 1.00 93.75 88 VAL A CA 1
ATOM 676 C C . VAL A 1 88 ? -41.701 -1.710 47.256 1.00 93.75 88 VAL A C 1
ATOM 678 O O . VAL A 1 88 ? -42.786 -1.950 47.782 1.00 93.75 88 VAL A O 1
ATOM 681 N N . LEU A 1 89 ? -40.559 -2.213 47.724 1.00 91.31 89 LEU A N 1
ATOM 682 C CA . LEU A 1 89 ? -40.475 -3.062 48.913 1.00 91.31 89 LEU A CA 1
ATOM 683 C C . LEU A 1 89 ? -40.542 -2.268 50.229 1.00 91.31 89 LEU A C 1
ATOM 685 O O . LEU A 1 89 ? -40.487 -2.884 51.294 1.00 91.31 89 LEU A O 1
ATOM 689 N N . GLY A 1 90 ? -40.643 -0.934 50.174 1.00 84.75 90 GLY A N 1
ATOM 690 C CA . GLY A 1 90 ? -40.653 -0.061 51.352 1.00 84.75 90 GLY A CA 1
ATOM 691 C C . GLY A 1 90 ? -39.347 -0.107 52.148 1.00 84.75 90 GLY A C 1
ATOM 692 O O . GLY A 1 90 ? -39.363 0.083 53.360 1.00 84.75 90 GLY A O 1
ATOM 693 N N . ARG A 1 91 ? -38.231 -0.436 51.484 1.00 76.56 91 ARG A N 1
ATOM 694 C CA . ARG A 1 91 ? -36.898 -0.584 52.093 1.00 76.56 91 ARG A CA 1
ATOM 695 C C . ARG A 1 91 ? -36.026 0.673 51.967 1.00 76.56 91 ARG A C 1
ATOM 697 O O . ARG A 1 91 ? -34.870 0.615 52.377 1.00 76.56 91 ARG A O 1
ATOM 704 N N . ALA A 1 92 ? -36.566 1.746 51.387 1.00 59.88 92 ALA A N 1
ATOM 705 C CA . ALA A 1 92 ? -35.900 3.034 51.188 1.00 59.88 92 ALA A CA 1
ATOM 706 C C . ALA A 1 92 ? -36.192 4.008 52.336 1.00 59.88 92 ALA A C 1
ATOM 708 O O . ALA A 1 92 ? -37.370 4.068 52.758 1.00 59.88 92 ALA A O 1
#

pLDDT: mean 91.16, std 9.51, range [59.88, 98.69]

Secondary structure (DSSP, 8-state):
--TTTT----SSEEEEETTEEEEEPPTTEEE-TTSS-EEE----------SS-HHHHHHHHHHHHHHHHHHHHHHHHHHHHHHHHHHHTT--

Radius of gyration: 36.98 Å; chains: 1; bounding box: 78×17×90 Å

Foldseek 3Di:
DFQVVVDDQAPDDWAGDVPDIFHDDDPQWDQDPVRRDTDGDPPPPPPPPPPDVPVVVVVVVVVVVVVVVVVVVVVVVVVVVVVVVCVVVVND

InterPro domains:
  IPR000742 EGF-like domain [PS01186] (23-38)
  IPR000742 EGF-like domain [SM00181] (3-39)
  IPR001881 EGF-like calcium-binding domain [SM00179] (1-39)
  IPR019466 Matrilin, coiled-coil trimerisation domain [PF10393] (45-86)
  IPR019466 Matrilin, coiled-coil trimerisation domain [SM01279] (44-90)
  IPR026823 Complement Clr-like EGF domain [PF12662] (20-38)
  IPR036337 Matrilin, coiled-coil domain superfamily [G3DSA:1.20.5.30] (44-89)
  IPR036337 Matrilin, coiled-coil domain superfamily [SSF58002] (47-87)